Protein AF-A0A7S1HXV9-F1 (afdb_monomer)

Mean predicted aligned error: 13.36 Å

Structure (mmCIF, N/CA/C/O backbone):
data_AF-A0A7S1HXV9-F1
#
_entry.id   AF-A0A7S1HXV9-F1
#
loop_
_atom_site.group_PDB
_atom_site.id
_atom_site.type_symbol
_atom_site.label_atom_id
_atom_site.label_alt_id
_atom_site.label_comp_id
_atom_site.label_asym_id
_atom_site.label_entity_id
_atom_site.label_seq_id
_atom_site.pdbx_PDB_ins_code
_atom_site.Cartn_x
_atom_site.Cartn_y
_atom_site.Cartn_z
_atom_site.occupancy
_atom_site.B_iso_or_equiv
_atom_site.auth_seq_id
_atom_site.auth_comp_id
_atom_site.auth_asym_id
_atom_site.auth_atom_id
_atom_site.pdbx_PDB_model_num
ATOM 1 N N . PHE A 1 1 ? 1.828 20.397 -13.670 1.00 36.16 1 PHE A N 1
ATOM 2 C CA . PHE A 1 1 ? 1.745 21.071 -14.980 1.00 36.16 1 PHE A CA 1
ATOM 3 C C . PHE A 1 1 ? 1.416 19.979 -15.996 1.00 36.16 1 PHE A C 1
ATOM 5 O O . PHE A 1 1 ? 2.301 19.251 -16.407 1.00 36.16 1 PHE A O 1
ATOM 12 N N . PHE A 1 2 ? 0.106 19.795 -16.207 1.00 45.00 2 PHE A N 1
ATOM 13 C CA . PHE A 1 2 ? -0.612 18.867 -17.096 1.00 45.00 2 PHE A CA 1
ATOM 14 C C . PHE A 1 2 ? -0.355 17.349 -17.012 1.00 45.00 2 PHE A C 1
ATOM 16 O O . PHE A 1 2 ? 0.441 16.789 -17.756 1.00 45.00 2 PHE A O 1
ATOM 23 N N . SER A 1 3 ? -1.197 16.672 -16.218 1.00 55.19 3 SER A N 1
ATOM 24 C CA . SER A 1 3 ? -1.717 15.331 -16.522 1.00 55.19 3 SER A CA 1
ATOM 25 C C . SER A 1 3 ? -2.626 15.417 -17.760 1.00 55.19 3 SER A C 1
ATOM 27 O O . SER A 1 3 ? -3.855 15.356 -17.661 1.00 55.19 3 SER A O 1
ATOM 29 N N . ALA A 1 4 ? -2.044 15.701 -18.924 1.00 53.31 4 ALA A N 1
ATOM 30 C CA . ALA A 1 4 ? -2.804 15.725 -20.162 1.00 53.31 4 ALA A CA 1
ATOM 31 C C . ALA A 1 4 ? -3.233 14.289 -20.476 1.00 53.31 4 ALA A C 1
ATOM 33 O O . ALA A 1 4 ? -2.405 13.449 -20.820 1.00 53.31 4 ALA A O 1
ATOM 34 N N . LEU A 1 5 ? -4.529 14.012 -20.317 1.00 60.72 5 LEU A N 1
ATOM 35 C CA . LEU A 1 5 ? -5.161 12.842 -20.913 1.00 60.72 5 LEU A CA 1
ATOM 36 C C . LEU A 1 5 ? -4.770 12.794 -22.400 1.00 60.72 5 LEU A C 1
ATOM 38 O O . LEU A 1 5 ? -4.804 13.841 -23.061 1.00 60.72 5 LEU A O 1
ATOM 42 N N . PRO A 1 6 ? -4.367 11.625 -22.921 1.00 57.44 6 PRO A N 1
ATOM 43 C CA . PRO A 1 6 ? -3.933 11.514 -24.302 1.00 57.44 6 PRO A CA 1
ATOM 44 C C . PRO A 1 6 ? -5.059 11.938 -25.261 1.00 57.44 6 PRO A C 1
ATOM 46 O O . PRO A 1 6 ? -6.242 11.815 -24.935 1.00 57.44 6 PRO A O 1
ATOM 49 N N . PRO A 1 7 ? -4.718 12.473 -26.444 1.00 63.59 7 PRO A N 1
ATOM 50 C CA . PRO A 1 7 ? -5.705 12.926 -27.419 1.00 63.59 7 PRO A CA 1
ATOM 51 C C . PRO A 1 7 ? -6.679 11.803 -27.805 1.00 63.59 7 PRO A C 1
ATOM 53 O O . PRO A 1 7 ? -6.319 10.626 -27.815 1.00 63.59 7 PRO A O 1
ATOM 56 N N . HIS A 1 8 ? -7.916 12.166 -28.174 1.00 58.84 8 HIS A N 1
ATOM 57 C CA . HIS A 1 8 ? -9.015 11.209 -28.389 1.00 58.84 8 HIS A CA 1
ATOM 58 C C . HIS A 1 8 ? -8.723 10.080 -29.392 1.00 58.84 8 HIS A C 1
ATOM 60 O O . HIS A 1 8 ? -9.307 9.002 -29.297 1.00 58.84 8 HIS A O 1
ATOM 66 N N . SER A 1 9 ? -7.796 10.309 -30.322 1.00 65.38 9 SER A N 1
ATOM 67 C CA . SER A 1 9 ? -7.323 9.339 -31.313 1.00 65.38 9 SER A CA 1
ATOM 68 C C . SER A 1 9 ? -6.387 8.263 -30.755 1.00 65.38 9 SER A C 1
ATOM 70 O O . SER A 1 9 ? -6.162 7.253 -31.417 1.00 65.38 9 SER A O 1
ATOM 72 N N . GLU A 1 10 ? -5.819 8.461 -29.566 1.00 59.47 10 GLU A N 1
ATOM 73 C CA . GLU A 1 10 ? -4.815 7.565 -28.989 1.00 59.47 10 GLU A CA 1
ATOM 74 C C . GLU A 1 10 ? -5.344 6.716 -27.832 1.00 59.47 10 GLU A C 1
ATOM 76 O O . GLU A 1 10 ? -4.688 5.745 -27.462 1.00 59.47 10 GLU A O 1
ATOM 81 N N . TYR A 1 11 ? -6.549 6.978 -27.315 1.00 61.56 11 TYR A N 1
ATOM 82 C CA . TYR A 1 11 ? -7.119 6.197 -26.207 1.00 61.56 11 TYR A CA 1
ATOM 83 C C . TYR A 1 11 ? -7.140 4.686 -26.460 1.00 61.56 11 TYR A C 1
ATOM 85 O O . TYR A 1 11 ? -6.846 3.917 -25.550 1.00 61.56 11 TYR A O 1
ATOM 93 N N . GLY A 1 12 ? -7.414 4.245 -27.693 1.00 62.75 12 GLY A N 1
ATOM 94 C CA . GLY A 1 12 ? -7.367 2.820 -28.040 1.00 62.75 12 GLY A CA 1
ATOM 95 C C . GLY A 1 12 ? -5.963 2.214 -27.914 1.00 62.75 12 GLY A C 1
ATOM 96 O O . GLY A 1 12 ? -5.818 1.083 -27.465 1.00 62.75 12 GLY A O 1
ATOM 97 N N . ARG A 1 13 ? -4.917 2.982 -28.242 1.00 61.12 13 ARG A N 1
ATOM 98 C CA . ARG A 1 13 ? -3.511 2.564 -28.117 1.00 61.12 13 ARG A CA 1
ATOM 99 C C . ARG A 1 13 ? -3.067 2.532 -26.653 1.00 61.12 13 ARG A C 1
ATOM 101 O O . ARG A 1 13 ? -2.441 1.567 -26.231 1.00 61.12 13 ARG A O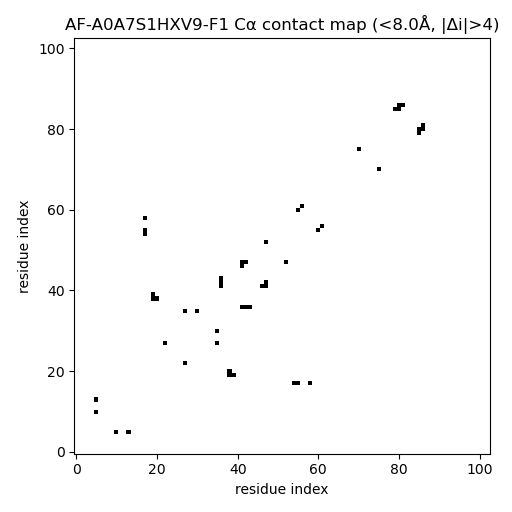 1
ATOM 108 N N . TRP A 1 14 ? -3.432 3.551 -25.877 1.00 60.31 14 TRP A N 1
ATOM 109 C CA . TRP A 1 14 ? -3.141 3.616 -24.443 1.00 60.31 14 TRP A CA 1
ATOM 110 C C . TRP A 1 14 ? -3.865 2.518 -23.662 1.00 60.31 14 TRP A C 1
ATOM 112 O O . TRP A 1 14 ? -3.246 1.860 -22.837 1.00 60.31 14 TRP A O 1
ATOM 122 N N . SER A 1 15 ? -5.136 2.247 -23.969 1.00 57.62 15 SER A N 1
ATOM 123 C CA . SER A 1 15 ? -5.894 1.165 -23.327 1.00 57.62 15 SER A CA 1
ATOM 124 C C . SER A 1 15 ? -5.286 -0.216 -23.581 1.00 57.62 15 SER A C 1
ATOM 126 O O . SER A 1 15 ? -5.326 -1.056 -22.690 1.00 57.62 15 SER A O 1
ATOM 128 N N . LEU A 1 16 ? -4.735 -0.459 -24.775 1.00 59.91 16 LEU A N 1
ATOM 129 C CA . LEU A 1 16 ? -4.079 -1.728 -25.106 1.00 59.91 16 LEU A CA 1
ATOM 130 C C . LEU A 1 16 ? -2.702 -1.861 -24.444 1.00 59.91 16 LEU A C 1
ATOM 132 O O . LEU A 1 16 ? -2.345 -2.952 -24.020 1.00 59.91 16 LEU A O 1
ATOM 136 N N . ASN A 1 17 ? -1.950 -0.763 -24.321 1.00 61.06 17 ASN A N 1
ATOM 137 C CA . ASN A 1 17 ? -0.637 -0.776 -23.673 1.00 61.06 17 ASN A CA 1
ATOM 138 C C . ASN A 1 17 ? -0.720 -0.773 -22.136 1.00 61.06 17 ASN A C 1
ATOM 140 O O . ASN A 1 17 ? 0.181 -1.301 -21.499 1.00 61.06 17 ASN A O 1
ATOM 144 N N . MET A 1 18 ? -1.783 -0.224 -21.528 1.00 63.97 18 MET A N 1
ATOM 145 C CA . MET A 1 18 ? -1.998 -0.279 -20.069 1.00 63.97 18 MET A CA 1
ATOM 146 C C . MET A 1 18 ? -2.586 -1.607 -19.592 1.00 63.97 18 MET A C 1
ATOM 148 O O . MET A 1 18 ? -2.440 -1.948 -18.420 1.00 63.97 18 MET A O 1
ATOM 152 N N . ALA A 1 19 ? -3.221 -2.375 -20.479 1.00 63.34 19 ALA A N 1
ATOM 153 C CA . ALA A 1 19 ? -3.663 -3.739 -20.206 1.00 63.34 19 ALA A CA 1
ATOM 154 C C . ALA A 1 19 ? -2.482 -4.725 -20.275 1.00 63.34 19 ALA A C 1
ATOM 156 O O . ALA A 1 19 ? -2.543 -5.738 -20.968 1.00 63.34 19 ALA A O 1
ATOM 157 N N . VAL A 1 20 ? -1.381 -4.414 -19.587 1.00 67.88 20 VAL A N 1
ATOM 158 C CA . VAL A 1 20 ? -0.296 -5.379 -19.416 1.00 67.88 20 VAL A CA 1
ATOM 159 C C . VAL A 1 20 ? -0.790 -6.466 -18.471 1.00 67.88 20 VAL A C 1
ATOM 161 O O . VAL A 1 20 ? -1.190 -6.178 -17.340 1.00 67.88 20 VAL A O 1
ATOM 164 N N . ASP A 1 21 ? -0.749 -7.715 -18.930 1.00 68.81 21 ASP A N 1
ATOM 165 C CA . ASP A 1 21 ? -1.087 -8.866 -18.102 1.00 68.81 21 ASP A CA 1
ATOM 166 C C . ASP A 1 21 ? -0.182 -8.904 -16.863 1.00 68.81 21 ASP A C 1
ATOM 168 O O . ASP A 1 21 ? 1.050 -8.934 -16.947 1.00 68.81 21 ASP A O 1
ATOM 172 N N . ILE A 1 22 ? -0.801 -8.895 -15.682 1.00 79.25 22 ILE A N 1
ATOM 173 C CA . ILE A 1 22 ? -0.081 -8.983 -14.414 1.00 79.25 22 ILE A CA 1
ATOM 174 C C . ILE A 1 22 ? 0.362 -10.435 -14.235 1.00 79.25 22 ILE A C 1
ATOM 176 O O . ILE A 1 22 ? -0.436 -11.301 -13.873 1.00 79.25 22 ILE A O 1
ATOM 180 N N . LEU A 1 23 ? 1.648 -10.707 -14.471 1.00 85.25 23 LEU A N 1
ATOM 181 C CA . LEU A 1 23 ? 2.227 -12.009 -14.163 1.00 85.25 23 LEU A CA 1
ATOM 182 C C . LEU A 1 23 ? 2.169 -12.258 -12.653 1.00 85.25 23 LEU A C 1
ATOM 184 O O . LEU A 1 23 ? 2.634 -11.450 -11.846 1.00 85.25 23 LEU A O 1
ATOM 188 N N . GLY A 1 24 ? 1.651 -13.424 -12.267 1.00 86.44 24 GLY A N 1
ATOM 189 C CA . GLY A 1 24 ? 1.774 -13.901 -10.892 1.00 86.44 24 GLY A CA 1
ATOM 190 C C . GLY A 1 24 ? 3.243 -14.121 -10.516 1.00 86.44 24 GLY A C 1
ATOM 191 O O . GLY A 1 24 ? 4.074 -14.428 -11.371 1.00 86.44 24 GLY A O 1
ATOM 192 N N . SER A 1 25 ? 3.567 -14.032 -9.225 1.00 87.31 25 SER A N 1
ATOM 193 C CA . SER A 1 25 ? 4.945 -14.142 -8.714 1.00 87.31 25 SER A CA 1
ATOM 194 C C . SER A 1 25 ? 5.674 -15.409 -9.183 1.00 87.31 25 SER A C 1
ATOM 196 O O . SER A 1 25 ? 6.819 -15.339 -9.626 1.00 87.31 25 SER A O 1
ATOM 198 N N . SER A 1 26 ? 4.995 -16.560 -9.169 1.00 89.75 26 SER A N 1
ATOM 199 C CA . SER A 1 26 ? 5.556 -17.828 -9.653 1.00 89.75 26 SER A CA 1
ATOM 200 C C . SER A 1 26 ? 5.821 -17.831 -11.160 1.00 89.75 26 SER A C 1
ATOM 202 O O . SER A 1 26 ? 6.785 -18.448 -11.604 1.00 89.75 26 SER A O 1
ATOM 204 N N . GLN A 1 27 ? 4.977 -17.169 -11.954 1.00 89.56 27 GLN A N 1
ATOM 205 C CA . GLN A 1 27 ? 5.147 -17.106 -13.406 1.00 89.56 27 GLN A CA 1
ATOM 206 C C . GLN A 1 27 ? 6.279 -16.144 -13.762 1.00 89.56 27 GLN A C 1
ATOM 208 O O . GLN A 1 27 ? 7.160 -16.498 -14.544 1.00 89.56 27 GLN A O 1
ATOM 213 N N . ALA A 1 28 ? 6.310 -14.967 -13.131 1.00 88.06 28 ALA A N 1
ATOM 214 C CA . ALA A 1 28 ? 7.372 -13.984 -13.311 1.00 88.06 28 ALA A CA 1
ATOM 215 C C . ALA A 1 28 ? 8.754 -14.571 -12.973 1.00 88.06 28 ALA A C 1
ATOM 217 O O . ALA A 1 28 ? 9.698 -14.382 -13.736 1.00 88.06 28 ALA A O 1
ATOM 218 N N . ALA A 1 29 ? 8.858 -15.355 -11.893 1.00 89.44 29 ALA A N 1
ATOM 219 C CA . ALA A 1 29 ? 10.110 -15.989 -11.476 1.00 89.44 29 ALA A CA 1
ATOM 220 C C . ALA A 1 29 ? 10.642 -17.035 -12.476 1.00 89.44 29 ALA A C 1
ATOM 222 O O . ALA A 1 29 ? 11.852 -17.212 -12.597 1.00 89.44 29 ALA A O 1
ATOM 223 N N . CYS A 1 30 ? 9.754 -17.730 -13.193 1.00 92.25 30 CYS A N 1
ATOM 224 C CA . CYS A 1 30 ? 10.125 -18.763 -14.165 1.00 92.25 30 CYS A CA 1
ATOM 225 C C . CYS A 1 30 ? 10.219 -18.246 -15.611 1.00 92.25 30 CYS A C 1
ATOM 227 O O . CYS A 1 30 ? 10.573 -19.007 -16.514 1.00 92.25 30 CYS A O 1
ATOM 229 N N . THR A 1 31 ? 9.907 -16.971 -15.852 1.00 89.81 31 THR A N 1
ATOM 230 C CA . THR A 1 31 ? 9.913 -16.382 -17.195 1.00 89.81 31 THR A CA 1
ATOM 231 C C . THR A 1 31 ? 11.293 -15.817 -17.533 1.00 89.81 31 THR A C 1
ATOM 233 O O . THR A 1 31 ? 11.971 -15.220 -16.700 1.00 89.81 31 THR A O 1
ATOM 236 N N . LYS A 1 32 ? 11.737 -15.995 -18.783 1.00 93.62 32 LYS A N 1
ATOM 237 C CA . LYS A 1 32 ? 13.009 -15.423 -19.252 1.00 93.62 32 LYS A CA 1
ATOM 238 C C . LYS A 1 32 ? 12.931 -13.897 -19.268 1.00 93.62 32 LYS A C 1
ATOM 240 O O . LYS A 1 32 ? 11.935 -13.339 -19.716 1.00 93.62 32 LYS A O 1
ATOM 245 N N . ILE A 1 33 ? 14.027 -13.232 -18.907 1.00 90.00 33 ILE A N 1
ATOM 246 C CA . ILE A 1 33 ? 14.127 -11.763 -18.893 1.00 90.00 33 ILE A CA 1
ATOM 247 C C . ILE A 1 33 ? 13.653 -11.123 -20.204 1.00 90.00 33 ILE A C 1
ATOM 249 O O . ILE A 1 33 ? 12.854 -10.197 -20.169 1.00 90.00 33 ILE A O 1
ATOM 253 N N . SER A 1 34 ? 14.066 -11.650 -21.360 1.00 90.88 34 SER A N 1
ATOM 254 C CA . SER A 1 34 ? 13.680 -11.103 -22.669 1.00 90.88 34 SER A CA 1
ATOM 255 C C . SER A 1 34 ? 12.169 -11.120 -22.896 1.00 90.88 34 SER A C 1
ATOM 257 O O . SER A 1 34 ? 11.628 -10.246 -23.565 1.00 90.88 34 SER A O 1
ATOM 259 N N . GLU A 1 35 ? 11.496 -12.122 -22.339 1.00 89.75 35 GLU A N 1
ATOM 260 C CA . GLU A 1 35 ? 10.055 -12.280 -22.451 1.00 89.75 35 GLU A CA 1
ATOM 261 C C . GLU A 1 35 ? 9.329 -11.322 -21.508 1.00 89.75 35 GLU A C 1
ATOM 263 O O . GLU A 1 35 ? 8.393 -10.657 -21.933 1.00 89.75 35 GLU A O 1
ATOM 268 N N . VAL A 1 36 ? 9.819 -11.151 -20.274 1.00 88.81 36 VAL A N 1
ATOM 269 C CA . VAL A 1 36 ? 9.286 -10.152 -19.331 1.00 88.81 36 VAL A CA 1
ATOM 270 C C . VAL A 1 36 ? 9.398 -8.742 -19.917 1.00 88.81 36 VAL A C 1
ATOM 272 O O . VAL A 1 36 ? 8.429 -7.994 -19.932 1.00 88.81 36 VAL A O 1
ATOM 275 N N . VAL A 1 37 ? 10.553 -8.387 -20.474 1.00 90.12 37 VAL A N 1
ATOM 276 C CA . VAL A 1 37 ? 10.796 -7.077 -21.104 1.00 90.12 37 VAL A CA 1
ATOM 277 C C . VAL A 1 37 ? 9.821 -6.823 -22.251 1.00 90.12 37 VAL A C 1
ATOM 279 O O . VAL A 1 37 ? 9.254 -5.736 -22.357 1.00 90.12 37 VAL A O 1
ATOM 282 N N . ARG A 1 38 ? 9.583 -7.849 -23.077 1.00 86.81 38 ARG A N 1
ATOM 283 C CA . ARG A 1 38 ? 8.630 -7.796 -24.187 1.00 86.81 38 ARG A CA 1
ATOM 284 C C . ARG A 1 38 ? 7.190 -7.642 -23.698 1.00 86.81 38 ARG A C 1
ATOM 286 O O . ARG A 1 38 ? 6.473 -6.800 -24.228 1.00 86.81 38 ARG A O 1
ATOM 293 N N . LEU A 1 39 ? 6.785 -8.431 -22.703 1.00 87.44 39 LEU A N 1
ATOM 294 C CA . LEU A 1 39 ? 5.436 -8.406 -22.130 1.00 87.44 39 LEU A CA 1
ATOM 295 C C . LEU A 1 39 ? 5.124 -7.054 -21.481 1.00 87.44 39 LEU A C 1
ATOM 297 O O . LEU A 1 39 ? 4.072 -6.480 -21.735 1.00 87.44 39 LEU A O 1
ATOM 301 N N . TYR A 1 40 ? 6.062 -6.513 -20.703 1.00 87.56 40 TYR A N 1
ATOM 302 C CA . TYR A 1 40 ? 5.890 -5.240 -19.998 1.00 87.56 40 TYR A CA 1
ATOM 303 C C . TYR A 1 40 ? 6.270 -4.009 -20.831 1.00 87.56 40 TYR A C 1
ATOM 305 O O . TYR A 1 40 ? 6.223 -2.895 -20.297 1.00 87.56 40 TYR A O 1
ATOM 313 N N . GLN A 1 41 ? 6.649 -4.197 -22.103 1.00 87.75 41 GLN A N 1
ATOM 314 C CA . GLN A 1 41 ? 7.100 -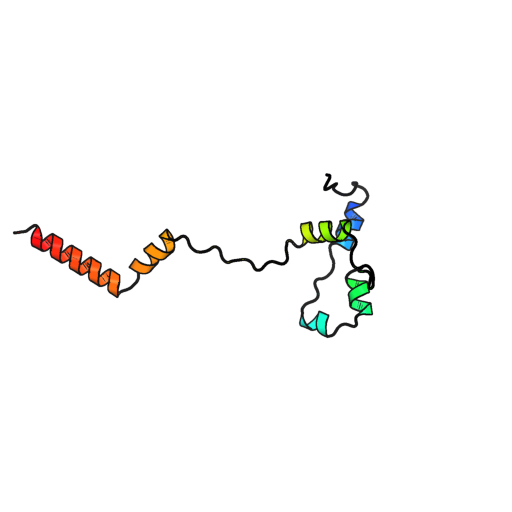3.145 -23.025 1.00 87.75 41 GLN A CA 1
ATOM 315 C C . GLN A 1 41 ? 8.112 -2.182 -22.375 1.00 87.75 41 GLN A C 1
ATOM 317 O O . GLN A 1 41 ? 8.033 -0.965 -22.537 1.00 87.75 41 GLN A O 1
ATOM 322 N N . ALA A 1 42 ? 9.029 -2.726 -21.575 1.00 87.62 42 ALA A N 1
ATOM 323 C CA . ALA A 1 42 ? 10.024 -1.949 -20.844 1.00 87.62 42 ALA A CA 1
ATOM 324 C C . ALA A 1 42 ? 11.362 -1.958 -21.587 1.00 87.62 42 ALA A C 1
ATOM 326 O O . ALA A 1 42 ? 11.661 -2.903 -22.313 1.00 87.62 42 ALA A O 1
ATOM 327 N N . ASP A 1 43 ? 12.189 -0.934 -21.388 1.00 89.81 43 ASP A N 1
ATOM 328 C CA . ASP A 1 43 ? 13.577 -0.969 -21.844 1.00 89.81 43 ASP A CA 1
ATOM 329 C C . ASP A 1 43 ? 14.486 -1.566 -20.757 1.00 89.81 43 ASP A C 1
ATOM 331 O O . ASP A 1 43 ? 14.347 -1.257 -19.574 1.00 89.81 43 ASP A O 1
ATOM 335 N N . MET A 1 44 ? 15.432 -2.422 -21.148 1.00 88.19 44 MET A N 1
ATOM 336 C CA . MET A 1 44 ? 16.344 -3.100 -20.212 1.00 88.19 44 MET A CA 1
ATOM 337 C C . MET A 1 44 ? 17.395 -2.179 -19.587 1.00 88.19 44 MET A C 1
ATOM 339 O O . MET A 1 44 ? 17.940 -2.503 -18.534 1.00 88.19 44 MET A O 1
ATOM 343 N N . VAL A 1 45 ? 17.724 -1.074 -20.253 1.00 90.88 45 VAL A N 1
ATOM 344 C CA . VAL A 1 45 ? 18.804 -0.163 -19.860 1.00 90.88 45 VAL A CA 1
ATOM 345 C C . VAL A 1 45 ? 18.228 1.121 -19.273 1.00 90.88 45 VAL A C 1
ATOM 347 O O . VAL A 1 45 ? 18.692 1.598 -18.241 1.00 90.88 45 VAL A O 1
ATOM 350 N N . LEU A 1 46 ? 17.211 1.676 -19.927 1.00 90.06 46 LEU A N 1
ATOM 351 C CA . LEU A 1 46 ? 16.591 2.957 -19.597 1.00 90.06 46 LEU A CA 1
ATOM 352 C C . LEU A 1 46 ? 15.306 2.805 -18.772 1.00 90.06 46 LEU A C 1
ATOM 354 O O . LEU A 1 46 ? 14.845 3.784 -18.188 1.00 90.06 46 LEU A O 1
ATOM 358 N N . GLY A 1 47 ? 14.734 1.600 -18.698 1.00 90.44 47 GLY A N 1
ATOM 359 C CA . GLY A 1 47 ? 13.496 1.340 -17.968 1.00 90.44 47 GLY A CA 1
ATOM 360 C C . GLY A 1 47 ? 12.252 1.890 -18.671 1.00 90.44 47 GLY A C 1
ATOM 361 O O . GLY A 1 47 ? 12.137 1.868 -19.896 1.00 90.44 47 GLY A O 1
ATOM 362 N N . LEU A 1 48 ? 11.282 2.354 -17.879 1.00 88.75 48 LEU A N 1
ATOM 363 C CA . LEU A 1 48 ? 10.064 2.993 -18.381 1.00 88.75 48 LEU A CA 1
ATOM 364 C C . LEU A 1 48 ? 10.261 4.503 -18.511 1.00 88.75 48 LEU A C 1
ATOM 366 O O . LEU A 1 48 ? 10.903 5.141 -17.677 1.00 88.75 48 LEU A O 1
ATOM 370 N N . SER A 1 49 ? 9.638 5.095 -19.529 1.00 88.31 49 SER A N 1
ATOM 371 C CA . SER A 1 49 ? 9.556 6.552 -19.617 1.00 88.31 49 SER A CA 1
ATOM 372 C C . SER A 1 49 ? 8.692 7.109 -18.481 1.00 88.31 49 SER A C 1
ATOM 374 O O . SER A 1 49 ? 7.758 6.454 -18.020 1.00 88.31 49 SER A O 1
ATOM 376 N N . LYS A 1 50 ? 8.956 8.351 -18.060 1.00 86.31 50 LYS A N 1
ATOM 377 C CA . LYS A 1 50 ? 8.167 9.014 -17.011 1.00 86.31 50 LYS A CA 1
ATOM 378 C C . LYS A 1 50 ? 6.669 9.047 -17.336 1.00 86.31 50 LYS A C 1
ATOM 380 O O . LYS A 1 50 ? 5.850 8.771 -16.475 1.00 86.31 50 LYS A O 1
ATOM 385 N N . MET A 1 51 ? 6.330 9.336 -18.591 1.00 84.69 51 MET A N 1
ATOM 386 C CA . MET A 1 51 ? 4.944 9.403 -19.053 1.00 84.69 51 MET A CA 1
ATOM 387 C C . MET A 1 51 ? 4.229 8.048 -18.923 1.00 84.69 51 MET A C 1
ATOM 389 O O . MET A 1 51 ? 3.090 7.992 -18.473 1.00 84.69 51 MET A O 1
ATOM 393 N N . GLU A 1 52 ? 4.916 6.959 -19.272 1.00 83.56 52 GLU A N 1
ATOM 394 C CA . GLU A 1 52 ? 4.399 5.591 -19.148 1.00 83.56 52 GLU A CA 1
ATOM 395 C C . GLU A 1 52 ? 4.277 5.162 -17.679 1.00 83.56 52 GLU A C 1
ATOM 397 O O . GLU A 1 52 ? 3.285 4.555 -17.283 1.00 83.56 52 GLU A O 1
ATOM 402 N N . ALA A 1 53 ? 5.263 5.512 -16.849 1.00 87.50 53 ALA A N 1
ATOM 403 C CA . ALA A 1 53 ? 5.225 5.240 -15.417 1.00 87.50 53 ALA A CA 1
ATOM 404 C C . ALA A 1 53 ? 4.052 5.962 -14.731 1.00 87.50 53 ALA A C 1
ATOM 406 O O . ALA A 1 53 ? 3.318 5.334 -13.968 1.00 87.50 53 ALA A O 1
ATOM 407 N N . ASP A 1 54 ? 3.831 7.241 -15.050 1.00 86.88 54 ASP A N 1
ATOM 408 C CA . ASP A 1 54 ? 2.717 8.034 -14.517 1.00 86.88 54 ASP A CA 1
ATOM 409 C C . ASP A 1 54 ? 1.357 7.455 -14.958 1.00 86.88 54 ASP A C 1
ATOM 411 O O . ASP A 1 54 ? 0.411 7.396 -14.169 1.00 86.88 54 ASP A O 1
ATOM 415 N N . ALA A 1 55 ? 1.257 6.967 -16.198 1.00 84.69 55 ALA A N 1
ATOM 416 C CA . ALA A 1 55 ? 0.042 6.335 -16.707 1.00 84.69 55 ALA A CA 1
ATOM 417 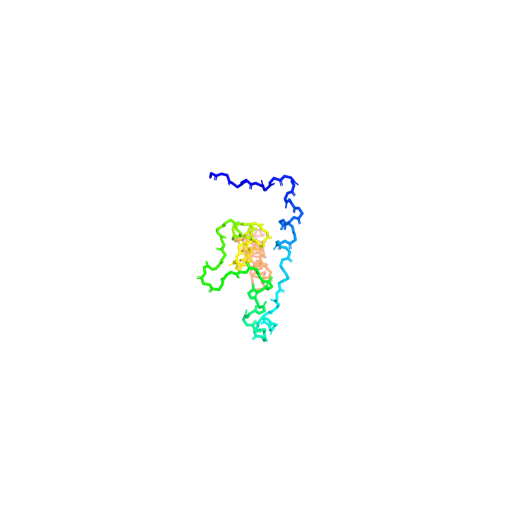C C . ALA A 1 55 ? -0.252 4.985 -16.028 1.00 84.69 55 ALA A C 1
ATOM 419 O O . ALA A 1 55 ? -1.386 4.734 -15.612 1.00 84.69 55 ALA A O 1
ATOM 420 N N . ARG A 1 56 ? 0.773 4.143 -15.836 1.00 87.19 56 ARG A N 1
ATOM 421 C CA . ARG A 1 56 ? 0.652 2.883 -15.079 1.00 87.19 56 ARG A CA 1
ATOM 422 C C . ARG A 1 56 ? 0.296 3.128 -13.621 1.00 87.19 56 ARG A C 1
ATOM 424 O O . ARG A 1 56 ? -0.498 2.374 -13.068 1.00 87.19 56 ARG A O 1
ATOM 431 N N . LEU A 1 57 ? 0.836 4.182 -13.015 1.00 87.94 57 LEU A N 1
ATOM 432 C CA . LEU A 1 57 ? 0.515 4.574 -11.647 1.00 87.94 57 LEU A CA 1
ATOM 433 C C . LEU A 1 57 ? -0.955 4.988 -11.505 1.00 87.94 57 LEU A C 1
ATOM 435 O O . LEU A 1 57 ? -1.610 4.594 -10.544 1.00 87.94 57 LEU A O 1
ATOM 439 N N . LEU A 1 58 ? -1.491 5.733 -12.476 1.00 85.06 58 LEU A N 1
ATOM 440 C CA . LEU A 1 58 ? -2.905 6.111 -12.488 1.00 85.06 58 LEU A CA 1
ATOM 441 C C . LEU A 1 58 ? -3.830 4.893 -12.646 1.00 85.06 58 LEU A C 1
ATOM 443 O O . LEU A 1 58 ? -4.923 4.882 -12.084 1.00 85.06 58 LEU A O 1
ATOM 447 N N . TYR A 1 59 ? -3.398 3.879 -13.401 1.00 84.38 59 TYR A N 1
ATOM 448 C CA . TYR A 1 59 ? -4.197 2.686 -13.683 1.00 84.38 59 TYR A CA 1
ATOM 449 C C . TYR A 1 59 ? -4.118 1.614 -12.582 1.00 84.38 59 TYR A C 1
ATOM 451 O O . TYR A 1 59 ? -5.147 1.098 -12.153 1.00 84.38 59 TYR A O 1
ATOM 459 N N . HIS A 1 60 ? -2.914 1.273 -12.114 1.00 85.44 60 HIS A N 1
ATOM 460 C CA . HIS A 1 60 ? -2.697 0.221 -11.112 1.00 85.44 60 HIS A CA 1
ATOM 461 C C . HIS A 1 60 ? -2.737 0.732 -9.666 1.00 85.44 60 HIS A C 1
ATOM 463 O O . HIS A 1 60 ? -2.908 -0.065 -8.745 1.00 85.44 60 HIS A O 1
ATOM 469 N N . GLY A 1 61 ? -2.599 2.043 -9.461 1.00 85.56 61 GLY A N 1
ATOM 470 C CA . GLY A 1 61 ? -2.423 2.630 -8.139 1.00 85.56 61 GLY A CA 1
ATOM 471 C C . GLY A 1 61 ? -0.997 2.472 -7.606 1.00 85.56 61 GLY A C 1
ATOM 472 O O . GLY A 1 61 ?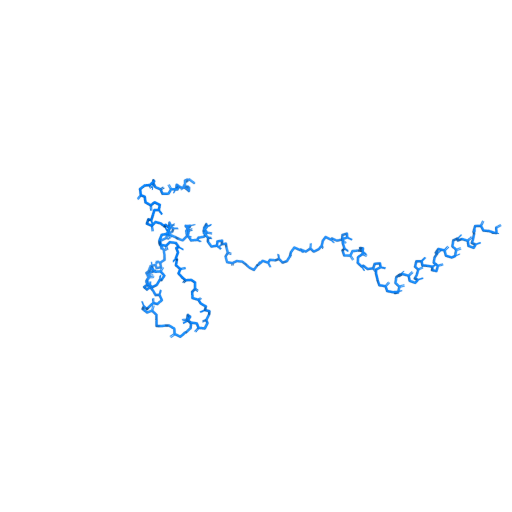 -0.112 1.900 -8.248 1.00 85.56 61 GLY A O 1
ATOM 473 N N . TYR A 1 62 ? -0.763 3.024 -6.417 1.00 87.56 62 TYR A N 1
ATOM 474 C CA . TYR A 1 62 ? 0.529 2.942 -5.743 1.00 87.56 62 TYR A CA 1
ATOM 475 C C . TYR A 1 62 ? 0.803 1.514 -5.254 1.00 87.56 62 TYR A C 1
ATOM 477 O O . TYR A 1 62 ? -0.097 0.815 -4.793 1.00 87.56 62 TYR A O 1
ATOM 485 N N . ASN A 1 63 ? 2.068 1.088 -5.326 1.00 89.38 63 ASN A N 1
ATOM 486 C CA . ASN A 1 63 ? 2.520 -0.173 -4.738 1.00 89.38 63 ASN A CA 1
ATOM 487 C C . ASN A 1 63 ? 2.697 -0.014 -3.222 1.00 89.38 63 ASN A C 1
ATOM 489 O O . ASN A 1 63 ? 3.816 0.044 -2.711 1.00 89.38 63 ASN A O 1
ATOM 493 N N . GLU A 1 64 ? 1.580 0.114 -2.520 1.00 85.56 64 GLU A N 1
ATOM 494 C CA . GLU A 1 64 ? 1.524 0.210 -1.069 1.00 85.56 64 GLU A CA 1
ATOM 495 C C . GLU A 1 64 ? 0.651 -0.906 -0.502 1.00 85.56 64 GLU A C 1
ATOM 497 O O . GLU A 1 64 ? -0.355 -1.313 -1.090 1.00 85.56 64 GLU A O 1
ATOM 502 N N . PHE A 1 65 ? 1.051 -1.430 0.655 1.00 81.31 65 PHE A N 1
ATOM 503 C CA . PHE A 1 65 ? 0.171 -2.314 1.400 1.00 81.31 65 PHE A CA 1
ATOM 504 C C . PHE A 1 65 ? -1.034 -1.496 1.837 1.00 81.31 65 PHE A C 1
ATOM 506 O O . PHE A 1 65 ? -0.878 -0.428 2.428 1.00 81.31 65 PHE A O 1
ATOM 513 N N . LYS A 1 66 ? -2.235 -2.010 1.567 1.00 75.38 66 LYS A N 1
ATOM 514 C CA . LYS A 1 66 ? -3.444 -1.458 2.169 1.00 75.38 66 LYS A CA 1
ATOM 515 C C . LYS A 1 66 ? -3.288 -1.601 3.677 1.00 75.38 66 LYS A C 1
ATOM 517 O O . LYS A 1 66 ? -3.379 -2.712 4.194 1.00 75.38 66 LYS A O 1
ATOM 522 N N . ALA A 1 67 ? -2.997 -0.497 4.358 1.00 73.25 67 ALA A N 1
ATOM 523 C CA . ALA A 1 67 ? -3.163 -0.444 5.795 1.00 73.25 67 ALA A CA 1
ATOM 524 C C . ALA A 1 67 ? -4.640 -0.742 6.055 1.00 73.25 67 ALA A C 1
ATOM 526 O O . ALA A 1 67 ? -5.511 -0.094 5.469 1.00 73.25 67 ALA A O 1
ATOM 527 N N . GLU A 1 68 ? -4.922 -1.773 6.849 1.00 68.62 68 GLU A N 1
ATOM 528 C CA . GLU A 1 68 ? -6.276 -1.962 7.351 1.00 68.62 68 GLU A CA 1
ATOM 529 C C . GLU A 1 68 ? -6.677 -0.666 8.051 1.00 68.62 68 GLU A C 1
ATOM 531 O O . GLU A 1 68 ? -5.867 -0.075 8.771 1.00 68.62 68 GLU A O 1
ATOM 536 N N . GLU A 1 69 ? -7.890 -0.183 7.776 1.00 67.56 69 GLU A N 1
ATOM 537 C CA . GLU A 1 69 ? -8.422 0.970 8.488 1.00 67.56 69 GLU A CA 1
ATOM 538 C C . GLU A 1 69 ? -8.325 0.650 9.977 1.00 67.56 69 GLU A C 1
ATOM 540 O O . GLU A 1 69 ? -8.972 -0.282 10.459 1.00 67.56 69 GLU A O 1
ATOM 545 N N . GLU A 1 70 ? -7.451 1.357 10.700 1.00 63.78 70 GLU A N 1
ATOM 546 C CA . GLU A 1 70 ? -7.343 1.138 12.129 1.00 63.78 70 GLU A CA 1
ATOM 547 C C . GLU A 1 70 ? -8.717 1.398 12.728 1.00 63.78 70 GLU A C 1
ATOM 549 O O . GLU A 1 70 ? -9.241 2.513 12.656 1.00 63.78 70 GLU A O 1
ATOM 554 N N . ASP A 1 71 ? -9.299 0.361 13.329 1.00 66.88 71 ASP A N 1
ATOM 555 C CA . ASP A 1 71 ? -10.560 0.513 14.028 1.00 66.88 71 ASP A CA 1
ATOM 556 C C . ASP A 1 71 ? -10.458 1.698 14.989 1.00 66.88 71 ASP A C 1
ATOM 558 O O . ASP A 1 71 ? -9.517 1.795 15.791 1.00 66.88 71 ASP A O 1
ATOM 562 N N . SER A 1 72 ? -11.421 2.618 14.867 1.00 79.69 72 SER A N 1
ATOM 563 C CA . SER A 1 72 ? -11.451 3.833 15.678 1.00 79.69 72 SER A CA 1
ATOM 564 C C . SER A 1 72 ? -11.288 3.486 17.161 1.00 79.69 72 SER A C 1
ATOM 566 O O . SER A 1 72 ? -1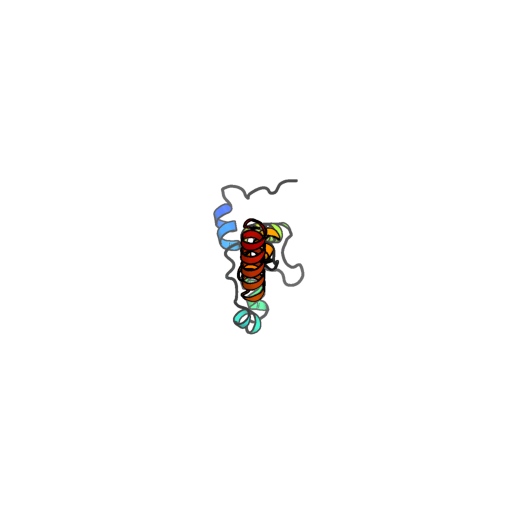1.814 2.476 17.638 1.00 79.69 72 SER A O 1
ATOM 568 N N . LEU A 1 73 ? -10.589 4.338 17.918 1.00 77.50 73 LEU A N 1
ATOM 569 C CA . LEU A 1 73 ? -10.372 4.124 19.356 1.00 77.50 73 LEU A CA 1
ATOM 570 C C . LEU A 1 73 ? -11.690 3.890 20.114 1.00 77.50 73 LEU A C 1
ATOM 572 O O . LEU A 1 73 ? -11.737 3.079 21.036 1.00 77.50 73 LEU A O 1
ATOM 576 N N . ALA A 1 74 ? -12.774 4.543 19.681 1.00 80.00 74 ALA A N 1
ATOM 577 C CA . ALA A 1 74 ? -14.111 4.331 20.223 1.00 80.00 74 ALA A CA 1
ATOM 578 C C . ALA A 1 74 ? -14.612 2.895 19.989 1.00 80.00 74 ALA A C 1
ATOM 580 O O . ALA A 1 74 ? -15.083 2.260 20.929 1.00 80.00 74 ALA A O 1
ATOM 581 N N . LYS A 1 75 ? -14.472 2.352 18.771 1.00 82.50 75 LYS A N 1
ATOM 582 C CA . LYS A 1 75 ? -14.866 0.967 18.457 1.00 82.50 75 LYS A CA 1
ATOM 583 C C . LYS A 1 75 ? -14.078 -0.042 19.297 1.00 82.50 75 LYS A C 1
ATOM 585 O O . LYS A 1 75 ? -14.689 -0.928 19.891 1.00 82.50 75 LYS A O 1
ATOM 590 N N . LYS A 1 76 ? -12.763 0.162 19.438 1.00 82.94 76 LYS A N 1
ATOM 591 C CA . LYS A 1 76 ? -11.894 -0.659 20.301 1.00 82.94 76 LYS A CA 1
ATOM 592 C C . LYS A 1 76 ? -12.340 -0.620 21.768 1.00 82.94 76 LYS A C 1
ATOM 594 O O . LYS A 1 76 ? -12.386 -1.657 22.423 1.00 82.94 76 LYS A O 1
ATOM 599 N N . TYR A 1 77 ? -12.722 0.553 22.280 1.00 82.06 77 TYR A N 1
ATOM 600 C CA . TYR A 1 77 ? -13.246 0.693 23.643 1.00 82.06 77 TYR A CA 1
ATOM 601 C C . TYR A 1 77 ? -14.585 -0.040 23.826 1.00 82.06 77 TYR A C 1
ATOM 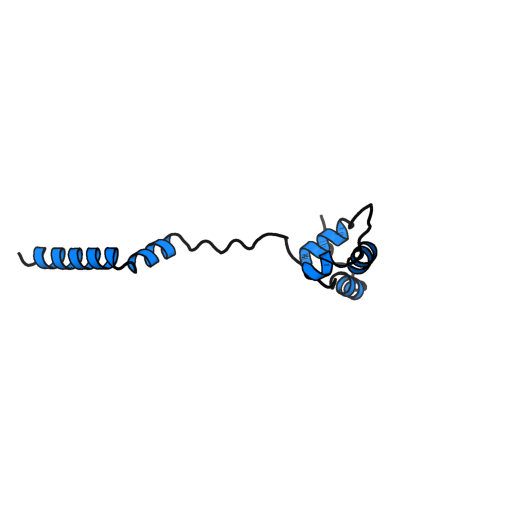603 O O . TYR A 1 77 ? -14.762 -0.763 24.803 1.00 82.06 77 TYR A O 1
ATOM 611 N N . PHE A 1 78 ? -15.507 0.071 22.863 1.00 84.44 78 PHE A N 1
ATOM 612 C CA . PHE A 1 78 ? -16.780 -0.659 22.903 1.00 84.44 78 PHE A CA 1
ATOM 613 C C . PHE A 1 78 ? -16.612 -2.181 22.797 1.00 84.44 78 PHE A C 1
ATOM 615 O O . PHE A 1 78 ? -17.385 -2.923 23.405 1.00 84.44 78 PHE A O 1
ATOM 622 N N . GLU A 1 79 ? -15.604 -2.671 22.074 1.00 84.50 79 GLU A N 1
ATOM 623 C CA . GLU A 1 79 ? -15.294 -4.104 22.023 1.00 84.50 79 GLU A CA 1
ATOM 624 C C . GLU A 1 79 ? -14.829 -4.665 23.368 1.00 84.50 79 GLU A C 1
ATOM 626 O O . GLU A 1 79 ? -15.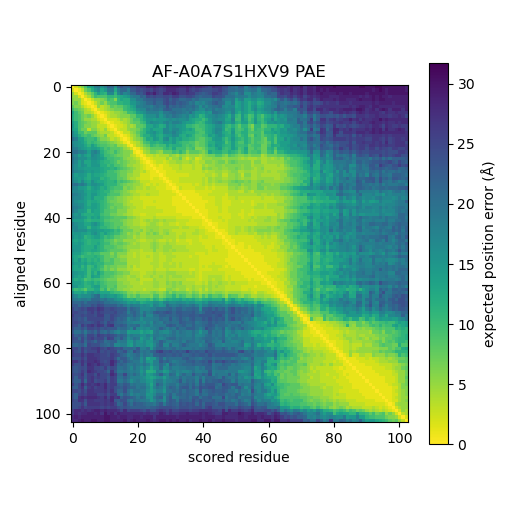191 -5.794 23.695 1.00 84.50 79 GLU A O 1
ATOM 631 N N . GLN A 1 80 ? -14.131 -3.878 24.192 1.00 80.75 80 GLN A N 1
ATOM 632 C CA . GLN A 1 80 ? -13.713 -4.310 25.530 1.00 80.75 80 GLN A CA 1
ATOM 633 C C . GLN A 1 80 ? -14.897 -4.579 26.469 1.00 80.75 80 GLN A C 1
ATOM 635 O O . GLN A 1 80 ? -14.803 -5.455 27.320 1.00 80.75 80 GLN A O 1
ATOM 640 N N . PHE A 1 81 ? -16.049 -3.923 26.293 1.00 83.38 81 PHE A N 1
ATOM 641 C CA . PHE A 1 81 ? -17.247 -4.237 27.091 1.00 83.38 81 PHE A CA 1
ATOM 642 C C . PHE A 1 81 ? -17.797 -5.648 26.846 1.00 83.38 81 PHE A C 1
ATOM 644 O O . PHE A 1 81 ? -18.569 -6.146 27.664 1.00 83.38 81 PHE A O 1
ATOM 651 N N . LYS A 1 82 ? -17.420 -6.299 25.736 1.00 80.3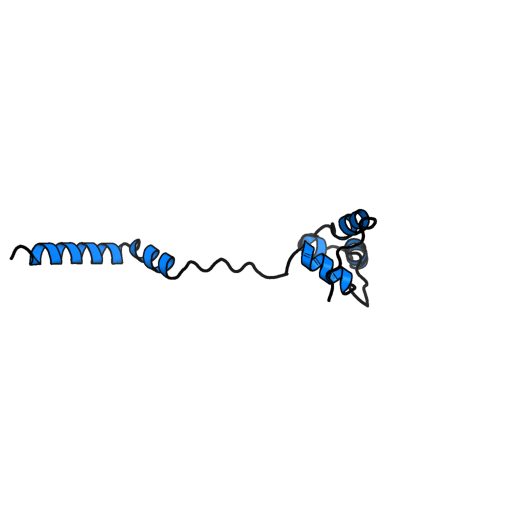1 82 LYS A N 1
ATOM 652 C CA . LYS A 1 82 ? -17.764 -7.705 25.477 1.00 80.31 82 LYS A CA 1
ATOM 653 C C . LYS A 1 82 ? -16.880 -8.674 26.263 1.00 80.31 82 LYS A C 1
ATOM 655 O O . LYS A 1 82 ? -17.175 -9.868 26.274 1.00 80.31 82 LYS A O 1
ATOM 660 N N . ASP A 1 83 ? -15.813 -8.189 26.899 1.00 89.25 83 ASP A N 1
ATOM 661 C CA . ASP A 1 83 ? -14.982 -9.008 27.769 1.00 89.25 83 ASP A CA 1
ATOM 662 C C . ASP A 1 83 ? -15.793 -9.431 29.011 1.00 89.25 83 ASP A C 1
ATOM 664 O O . ASP A 1 83 ? -16.340 -8.573 29.721 1.00 89.25 83 ASP A O 1
ATOM 668 N N . PRO A 1 84 ? -15.888 -10.741 29.301 1.00 86.38 84 PRO A N 1
ATOM 669 C CA . PRO A 1 84 ? -16.694 -11.248 30.407 1.00 86.38 84 PRO A CA 1
ATOM 670 C C . PRO A 1 84 ? -16.251 -10.704 31.774 1.00 86.38 84 PRO A C 1
ATOM 672 O O . PRO A 1 84 ? -17.086 -10.584 32.672 1.00 86.38 84 PRO A O 1
ATOM 675 N N . MET A 1 85 ? -14.978 -10.332 31.945 1.00 89.62 85 MET A N 1
ATOM 676 C CA . MET A 1 85 ? -14.463 -9.753 33.187 1.00 89.62 85 MET A CA 1
ATOM 677 C C . MET A 1 85 ? -14.987 -8.327 33.408 1.00 89.62 85 MET A C 1
ATOM 679 O O . MET A 1 85 ? -15.429 -7.996 34.510 1.00 89.62 85 MET A O 1
ATOM 683 N N . ILE A 1 86 ? -14.991 -7.492 32.362 1.00 91.25 86 ILE A N 1
ATOM 684 C CA . ILE A 1 86 ? -15.515 -6.115 32.420 1.00 91.25 86 ILE A CA 1
ATOM 685 C C . ILE A 1 86 ? -17.036 -6.129 32.592 1.00 91.25 86 ILE A C 1
ATOM 687 O O . ILE A 1 86 ? -17.573 -5.380 33.411 1.00 91.25 86 ILE A O 1
ATOM 691 N N . ALA A 1 87 ? -17.730 -7.015 31.875 1.00 89.50 87 ALA A N 1
ATOM 692 C CA . ALA A 1 87 ? -19.173 -7.184 32.016 1.00 89.50 87 ALA A CA 1
ATOM 693 C C . ALA A 1 87 ? -19.562 -7.561 33.456 1.00 89.50 87 ALA A C 1
ATOM 695 O O . ALA A 1 87 ? -20.488 -6.979 34.024 1.00 89.50 87 ALA A O 1
ATOM 696 N N . LEU A 1 88 ? -18.818 -8.477 34.083 1.00 92.94 88 LEU A N 1
ATOM 697 C CA . LEU A 1 88 ? -19.045 -8.876 35.473 1.00 92.94 88 LEU A CA 1
ATOM 698 C C . LEU A 1 88 ? -18.819 -7.715 36.454 1.00 92.94 88 LEU A C 1
ATOM 700 O O . LEU A 1 88 ? -19.621 -7.520 37.371 1.00 92.94 88 LEU A O 1
ATOM 704 N N . LEU A 1 89 ? -17.772 -6.912 36.244 1.00 92.06 89 LEU A N 1
ATOM 705 C CA . LEU A 1 89 ? -17.497 -5.710 37.041 1.00 92.06 89 LEU A CA 1
ATOM 706 C C . LEU A 1 89 ? -18.635 -4.685 36.953 1.00 92.06 89 LEU A C 1
ATOM 708 O O . LEU A 1 89 ? -19.055 -4.150 37.979 1.00 92.06 89 LEU A O 1
ATOM 712 N N . LEU A 1 90 ? -19.172 -4.447 35.754 1.00 92.62 90 LEU A N 1
ATOM 713 C CA . LEU A 1 90 ? -20.306 -3.541 35.552 1.00 92.62 90 LEU A CA 1
ATOM 714 C C . LEU A 1 90 ? -21.567 -4.035 36.258 1.00 92.62 90 LEU A C 1
ATOM 716 O O . LEU A 1 90 ? -22.229 -3.251 36.934 1.00 92.62 90 LEU A O 1
ATOM 720 N N . VAL A 1 91 ? -21.876 -5.331 36.160 1.00 93.88 91 VAL A N 1
ATOM 721 C CA . VAL A 1 91 ? -23.021 -5.928 36.866 1.00 93.88 91 VAL A CA 1
ATOM 722 C C . VAL A 1 91 ? -22.870 -5.771 38.383 1.00 93.88 91 VAL A C 1
ATOM 724 O O . VAL A 1 91 ? -23.815 -5.352 39.051 1.00 93.88 91 VAL A O 1
ATOM 727 N N . SER A 1 92 ? -21.676 -6.028 38.926 1.00 94.62 92 SER A N 1
ATOM 728 C CA . SER A 1 92 ? -21.377 -5.839 40.353 1.00 94.62 92 SER A CA 1
ATOM 729 C C . SER A 1 92 ? -21.565 -4.385 40.802 1.00 94.62 92 SER A C 1
ATOM 731 O O . SER A 1 92 ? -22.184 -4.117 41.837 1.00 94.62 92 SER A O 1
ATOM 733 N N . ALA A 1 93 ? -21.089 -3.432 39.999 1.00 93.62 93 ALA A N 1
ATOM 734 C CA . ALA A 1 93 ? -21.246 -2.010 40.277 1.00 93.62 93 ALA A CA 1
ATOM 735 C C . ALA A 1 93 ? -22.723 -1.581 40.257 1.00 93.62 93 ALA A C 1
ATOM 737 O O . ALA A 1 93 ? -23.161 -0.868 41.157 1.00 93.62 93 ALA A O 1
ATOM 738 N N . VAL A 1 94 ? -23.511 -2.057 39.286 1.00 94.62 94 VAL A N 1
ATOM 739 C CA . VAL A 1 94 ? -24.955 -1.774 39.205 1.00 94.62 94 VAL A CA 1
ATOM 740 C C . VAL A 1 94 ? -25.691 -2.308 40.431 1.00 94.62 94 VAL A C 1
ATOM 742 O O . VAL A 1 94 ? -26.465 -1.571 41.037 1.00 94.62 94 VAL A O 1
ATOM 745 N N . VAL A 1 95 ? -25.431 -3.554 40.839 1.00 94.00 95 VAL A N 1
ATOM 746 C CA . VAL A 1 95 ? -26.043 -4.128 42.050 1.00 94.00 95 VAL A CA 1
ATOM 747 C C . VAL A 1 95 ? -25.651 -3.319 43.288 1.00 94.00 95 VAL A C 1
ATOM 749 O O . VAL A 1 95 ? -26.510 -3.012 44.108 1.00 94.00 95 VAL A O 1
ATOM 752 N N . SER A 1 96 ? -24.384 -2.912 43.392 1.00 92.50 96 SER A N 1
ATOM 753 C CA . SER A 1 96 ? -23.876 -2.107 44.512 1.00 92.50 96 SER A CA 1
ATOM 754 C C . SER A 1 96 ? -24.543 -0.727 44.596 1.00 92.50 96 SER A C 1
ATOM 756 O O . SER A 1 96 ? -24.880 -0.274 45.687 1.00 92.50 96 SER A O 1
ATOM 758 N N . LEU A 1 97 ? -24.783 -0.075 43.452 1.00 90.50 97 LEU A N 1
ATOM 759 C CA . LEU A 1 97 ? -25.506 1.199 43.383 1.00 90.50 97 LEU A CA 1
ATOM 760 C C . LEU A 1 97 ? -26.983 1.045 43.739 1.00 90.50 97 LEU A C 1
ATOM 762 O O . LEU A 1 97 ? -27.512 1.873 44.471 1.00 90.50 97 LEU A O 1
ATOM 766 N N . LEU A 1 98 ? -27.641 -0.003 43.237 1.00 90.75 98 LEU A N 1
ATOM 767 C CA . LEU A 1 98 ? -29.040 -0.268 43.563 1.00 90.75 98 LEU A CA 1
ATOM 768 C C . LEU A 1 98 ? -29.198 -0.510 45.062 1.00 90.75 98 LEU A C 1
ATOM 770 O O . LEU A 1 98 ? -30.019 0.147 45.686 1.00 90.75 98 LEU A O 1
ATOM 774 N N . VAL A 1 99 ? -28.379 -1.383 45.653 1.00 89.25 99 VAL A N 1
ATOM 775 C CA . VAL A 1 99 ? -28.424 -1.665 47.096 1.00 89.25 99 VAL A CA 1
ATOM 776 C C . VAL A 1 99 ? -28.157 -0.400 47.919 1.00 89.25 99 VAL A C 1
ATOM 778 O O . VAL A 1 99 ? -28.898 -0.140 48.858 1.00 89.25 99 VAL A O 1
ATOM 781 N N . GLY A 1 100 ? -27.177 0.424 47.535 1.00 77.50 100 GLY A N 1
ATOM 782 C CA . GLY A 1 100 ? -26.871 1.684 48.225 1.00 77.50 100 GLY A CA 1
ATOM 783 C C . GLY A 1 100 ? -27.898 2.812 48.049 1.00 77.50 100 GLY A C 1
ATOM 784 O O . GLY A 1 100 ? -27.718 3.869 48.638 1.00 77.50 100 GLY A O 1
ATOM 785 N N . GLN A 1 101 ? -28.937 2.633 47.224 1.00 67.38 101 GLN A N 1
ATOM 786 C CA . GLN A 1 101 ? -30.068 3.568 47.095 1.00 67.38 101 GLN A CA 1
ATOM 787 C C . GLN A 1 101 ? -31.298 3.135 47.918 1.00 67.38 101 GLN A C 1
ATOM 789 O O . GLN A 1 101 ? -32.238 3.918 48.036 1.00 67.38 101 GLN A O 1
ATOM 794 N N . TYR A 1 102 ? -31.324 1.901 48.440 1.00 60.56 102 TYR A N 1
ATOM 795 C CA . TYR A 1 102 ? -32.431 1.358 49.244 1.00 60.56 102 TYR A CA 1
ATOM 796 C C . TYR A 1 102 ? -32.168 1.392 50.767 1.00 60.56 102 TYR A C 1
ATOM 798 O O . TYR A 1 102 ? -32.984 0.859 51.520 1.00 60.56 102 TYR A O 1
ATOM 806 N N . ASP A 1 103 ? -31.077 2.028 51.204 1.00 48.97 103 ASP A N 1
ATOM 807 C CA . ASP A 1 103 ? -30.764 2.403 52.597 1.00 48.97 103 ASP A CA 1
ATOM 808 C C . ASP A 1 103 ? -30.778 3.939 52.711 1.00 48.97 103 ASP A C 1
ATOM 810 O O . ASP A 1 103 ? -31.405 4.467 53.658 1.00 48.97 103 ASP A O 1
#

Solvent-accessible surface area (backbone atoms only — not comparable to full-atom values): 6571 Å² total; per-residue (Å²): 139,75,93,68,74,72,58,87,88,43,49,70,59,50,55,59,66,68,61,50,80,82,68,52,71,74,55,53,73,72,49,55,67,74,55,52,34,60,65,67,72,42,44,95,87,79,42,67,53,70,71,58,49,54,51,48,38,73,72,73,46,78,99,64,81,80,72,72,79,74,74,50,71,67,58,56,55,59,55,51,57,71,36,68,69,54,42,50,51,51,52,51,50,51,52,53,52,54,57,68,69,76,114

Nearest PDB structures (foldseek):
  8iwt-assembly1_A  TM=7.294E-01  e=3.546E-04  Homo sapiens

InterPro domains:
  IPR004014 Cation-transporting P-type ATPase, N-terminal [PF00690] (33-96)
  IPR004014 Cation-transporting P-type ATPase, N-terminal [SM00831] (27-101)
  IPR023298 P-type ATPase, transmembrane domain superfamily [SSF81665] (31-100)

Secondary structure (DSSP, 8-state):
----PPPTTTHHHHHHHH------HHHHHHS-HHHHHHHTT-BTTTBS-HHHHHHHHHHH--S------PPPHHHHHHHHTTSHHHHHHHHHHHHHHHHTT--

pLDDT: mean 79.86, std 13.15, range [36.16, 94.62]

Foldseek 3Di:
DDPDDDPPVCPVVLVVLLPQDDDDPVRVVPDDPVVVCVSNVFDPPPGDDPNNVVSNCVVVPDPDDPDDPPDPPVVVVVVCCVPPVNVVVVVVVVVVVVVVVVD

Sequence (103 aa):
FFSALPPHSEYGRWSLNMAVDILGSSQAACT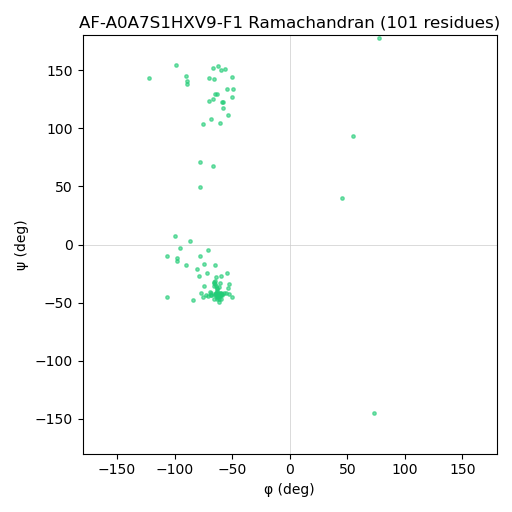KISEVVRLYQADMVLGLSKMEADARLLYHGYNEFKAEEEDSLAKKYFEQFKDPMIALLLVSAVVSLLVGQYD

Organism: NCBI:txid73025

Radius of gyration: 28.98 Å; Cα contacts (8 Å, |Δi|>4): 25; chains: 1; bounding box: 51×40×84 Å